Protein AF-0000000078161072 (afdb_homodimer)

Solvent-accessible surface area (backbone atoms only — not comparable to full-atom values): 7714 Å² total; per-residue (Å²): 128,80,82,70,68,75,64,47,26,46,60,68,12,46,57,45,26,27,50,43,49,42,48,62,17,63,28,38,30,29,64,51,58,69,64,24,59,27,48,41,22,32,36,40,31,53,18,43,29,50,32,31,52,52,80,44,78,36,55,74,52,30,75,50,50,76,40,78,37,63,52,64,46,56,60,102,128,82,83,72,65,77,64,47,26,48,60,69,13,47,56,45,27,26,50,44,48,43,50,62,16,64,27,38,31,29,63,50,57,69,64,25,59,28,47,43,22,31,36,39,30,54,19,44,27,49,33,30,53,50,81,44,78,36,56,76,53,30,75,50,50,77,41,78,36,63,51,63,46,56,61,102

Nearest PDB structures (foldseek):
  6s6q-assembly2_B  TM=9.231E-01  e=3.720E-04  Arabidopsis thaliana
  4z61-assembly2_B  TM=9.783E-01  e=2.167E-03  Daucus carota
  7brc-assembly1_A  TM=9.722E-01  e=2.447E-03  Arabidopsis thaliana
  3rgx-assembly1_A  TM=8.859E-01  e=1.599E-03  Arabidopsis thaliana
  4z61-assembly1_A  TM=9.596E-01  e=1.333E-03  Daucus carota

Foldseek 3Di:
DPCPVPPPPCVVVQLQDADDACAQVQDEEEDDLCNLNNQNYQEDHQDHYAYEEEDDPSVVNNVNHNYYHHYHYHYD/DPCPPPPPPCVVVQLQDADDACAQVQDEEEDDLCNLNNQNYQEDHQHHYAYEEEDDPSVVNNVNHNYYHHYHYHYD

Sequence (152 aa):
MQSQSGHPSIARGLSTLRYLYLSGNNLIGIISTSLGNLSELLILDLSRNSLTGSLPSGFESLAKLTRLDISSNYLIMQSQSGHPSIARGLSTLRYLYLSGNNLIGIISTSLGNLSELLILDLSRNSLTGSLPSGFESLAKLTRLDISSNYLI

Organism: Quercus suber (NCBI:txid58331)

Radius of gyration: 15.4 Å; Cα contacts (8 Å, |Δi|>4): 377; chains: 2; bounding box: 26×40×40 Å

pLDDT: mean 81.34, std 19.48, range [17.3, 97.44]

Structure (mmCIF, N/CA/C/O backbone):
data_AF-0000000078161072-model_v1
#
loop_
_entity.id
_entity.type
_entity.pdbx_description
1 polymer 'Lrr receptor-like serine/threonine-protein kinase'
#
loop_
_atom_site.group_PDB
_atom_site.id
_atom_site.type_symbol
_atom_site.label_atom_id
_atom_site.label_alt_id
_atom_site.label_comp_id
_atom_site.label_asym_id
_atom_site.label_entity_id
_atom_site.label_seq_id
_atom_site.pdbx_PDB_ins_code
_atom_site.Cartn_x
_atom_site.Cartn_y
_atom_site.Cartn_z
_atom_site.occupancy
_atom_site.B_iso_or_equiv
_atom_site.auth_seq_id
_atom_site.auth_comp_id
_atom_site.auth_asym_id
_atom_site.auth_atom_id
_atom_site.pdbx_PDB_model_num
ATOM 1 N N . MET A 1 1 ? -4.703 -19.219 20.359 1 17.62 1 MET A N 1
ATOM 2 C CA . MET A 1 1 ? -3.521 -18.75 19.641 1 17.62 1 MET A CA 1
ATOM 3 C C . MET A 1 1 ? -3.902 -18.141 18.297 1 17.62 1 MET A C 1
ATOM 5 O O . MET A 1 1 ? -4.402 -18.844 17.406 1 17.62 1 MET A O 1
ATOM 9 N N . GLN A 1 2 ? -4.551 -17.188 17.875 1 24.83 2 GLN A N 1
ATOM 10 C CA . GLN A 1 2 ? -5.262 -16.891 16.641 1 24.83 2 GLN A CA 1
ATOM 11 C C . GLN A 1 2 ? -4.301 -16.797 15.461 1 24.83 2 GLN A C 1
ATOM 13 O O . GLN A 1 2 ? -3.189 -16.281 15.594 1 24.83 2 GLN A O 1
ATOM 18 N N . SER A 1 3 ? -4.121 -17.828 14.555 1 27.67 3 SER A N 1
ATOM 19 C CA . SER A 1 3 ? -2.936 -18.328 13.867 1 27.67 3 SER A CA 1
ATOM 20 C C . SER A 1 3 ? -2.293 -17.234 13.016 1 27.67 3 SER A C 1
ATOM 22 O O . SER A 1 3 ? -2.875 -16.797 12.023 1 27.67 3 SER A O 1
ATOM 24 N N . GLN A 1 4 ? -1.801 -16.094 13.492 1 32.5 4 GLN A N 1
ATOM 25 C CA . GLN A 1 4 ? -0.694 -15.266 13.039 1 32.5 4 GLN A CA 1
ATOM 26 C C . GLN A 1 4 ? 0.348 -16.094 12.289 1 32.5 4 GLN A C 1
ATOM 28 O O . GLN A 1 4 ? 1.273 -16.625 12.898 1 32.5 4 GLN A O 1
ATOM 33 N N . SER A 1 5 ? 0.043 -17.109 11.578 1 35.16 5 SER A N 1
ATOM 34 C CA . SER A 1 5 ? 0.975 -18.078 10.984 1 35.16 5 SER A CA 1
ATOM 35 C C . SER A 1 5 ? 2.24 -17.375 10.492 1 35.16 5 SER A C 1
ATOM 37 O O . SER A 1 5 ? 2.178 -16.281 9.953 1 35.16 5 SER A O 1
ATOM 39 N N . GLY A 1 6 ? 3.268 -17.312 11.289 1 39.09 6 GLY A N 1
ATOM 40 C CA . GLY A 1 6 ? 4.574 -16.672 11.367 1 39.09 6 GLY A CA 1
ATOM 41 C C . GLY A 1 6 ? 5.141 -16.312 10.008 1 39.09 6 GLY A C 1
ATOM 42 O O . GLY A 1 6 ? 6.348 -16.109 9.867 1 39.09 6 GLY A O 1
ATOM 43 N N . HIS A 1 7 ? 4.637 -16.922 8.945 1 42.81 7 HIS A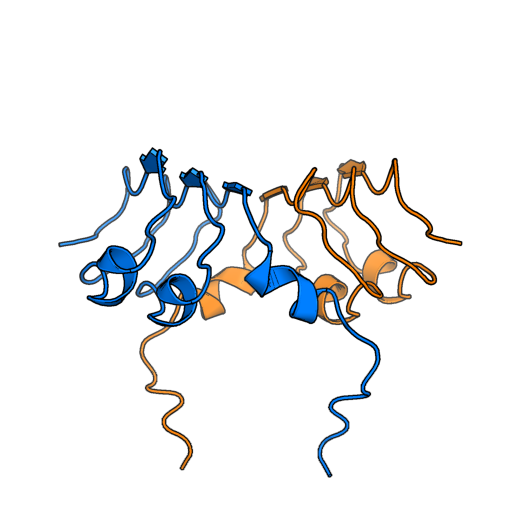 N 1
ATOM 44 C CA . HIS A 1 7 ? 5.438 -16.672 7.75 1 42.81 7 HIS A CA 1
ATOM 45 C C . HIS A 1 7 ? 5.562 -15.18 7.469 1 42.81 7 HIS A C 1
ATOM 47 O O . HIS A 1 7 ? 4.57 -14.445 7.523 1 42.81 7 HIS A O 1
ATOM 53 N N . PRO A 1 8 ? 6.684 -14.648 7.672 1 50.22 8 PRO A N 1
ATOM 54 C CA . PRO A 1 8 ? 7.051 -13.25 7.438 1 50.22 8 PRO A CA 1
ATOM 55 C C . PRO A 1 8 ? 6.266 -12.625 6.289 1 50.22 8 PRO A C 1
ATOM 57 O O . PRO A 1 8 ? 6.297 -13.133 5.164 1 50.22 8 PRO A O 1
ATOM 60 N N . SER A 1 9 ? 4.945 -12.57 6.453 1 53.72 9 SER A N 1
ATOM 61 C CA . SER A 1 9 ? 4.164 -11.867 5.445 1 53.72 9 SER A CA 1
ATOM 62 C C . SER A 1 9 ? 4.797 -10.523 5.102 1 53.72 9 SER A C 1
ATOM 64 O O . SER A 1 9 ? 5.719 -10.07 5.785 1 53.72 9 SER A O 1
ATOM 66 N N . ILE A 1 10 ? 4.516 -10.062 3.979 1 57.38 10 ILE A N 1
ATOM 67 C CA . ILE A 1 10 ? 4.977 -8.758 3.527 1 57.38 10 ILE A CA 1
ATOM 68 C C . ILE A 1 10 ? 5.027 -7.789 4.711 1 57.38 10 ILE A C 1
ATOM 70 O O . ILE A 1 10 ? 5.719 -6.77 4.656 1 57.38 10 ILE A O 1
ATOM 74 N N . ALA A 1 11 ? 4.637 -8.297 5.879 1 54.28 11 ALA A N 1
ATOM 75 C CA . ALA A 1 11 ? 4.531 -7.41 7.035 1 54.28 11 ALA A CA 1
ATOM 76 C C . ALA A 1 11 ? 5.887 -6.812 7.391 1 54.28 11 ALA A C 1
ATOM 78 O O . ALA A 1 11 ? 5.98 -5.629 7.727 1 54.28 11 ALA A O 1
ATOM 79 N N . ARG A 1 12 ? 6.859 -7.824 7.527 1 56.12 12 ARG A N 1
ATOM 80 C CA . ARG A 1 12 ? 8.133 -7.246 7.945 1 56.12 12 ARG A CA 1
ATOM 81 C C . ARG A 1 12 ? 8.555 -6.117 7.008 1 56.12 12 ARG A C 1
ATOM 83 O O . ARG A 1 12 ? 9.25 -5.191 7.422 1 56.12 12 ARG A O 1
ATOM 90 N N . GLY A 1 13 ? 7.824 -6.105 5.879 1 60.03 13 GLY A N 1
ATOM 91 C CA . GLY A 1 13 ? 8.297 -5.168 4.871 1 60.03 13 GLY A CA 1
ATOM 92 C C . GLY A 1 13 ? 7.758 -3.762 5.066 1 60.03 13 GLY A C 1
ATOM 93 O O . GLY A 1 13 ? 8.289 -2.805 4.5 1 60.03 13 GLY A O 1
ATOM 94 N N . LEU A 1 14 ? 6.93 -3.68 6.066 1 66.12 14 LEU A N 1
ATOM 95 C CA . LEU A 1 14 ? 6.355 -2.342 6.18 1 66.12 14 LEU A CA 1
ATOM 96 C C . LEU A 1 14 ? 7.355 -1.372 6.797 1 66.12 14 LEU A C 1
ATOM 98 O O . LEU A 1 14 ? 7.391 -0.194 6.434 1 66.12 14 LEU A O 1
ATOM 102 N 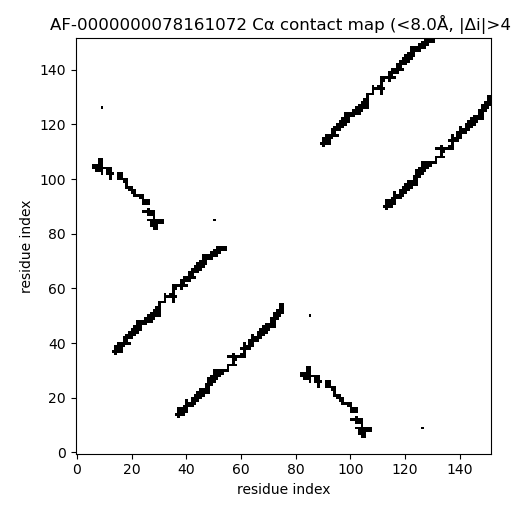N . SER A 1 15 ? 8.203 -1.954 7.621 1 73.44 15 SER A N 1
ATOM 103 C CA . SER A 1 15 ? 9.188 -1.077 8.258 1 73.44 15 SER A CA 1
ATOM 104 C C . SER A 1 15 ? 10.234 -0.61 7.254 1 73.44 15 SER A C 1
ATOM 106 O O . SER A 1 15 ? 10.961 0.356 7.508 1 73.44 15 SER A O 1
ATOM 108 N N . THR A 1 16 ? 10.211 -1.224 6.098 1 79.25 16 THR A N 1
ATOM 109 C CA . THR A 1 16 ? 11.227 -0.876 5.109 1 79.25 16 THR A CA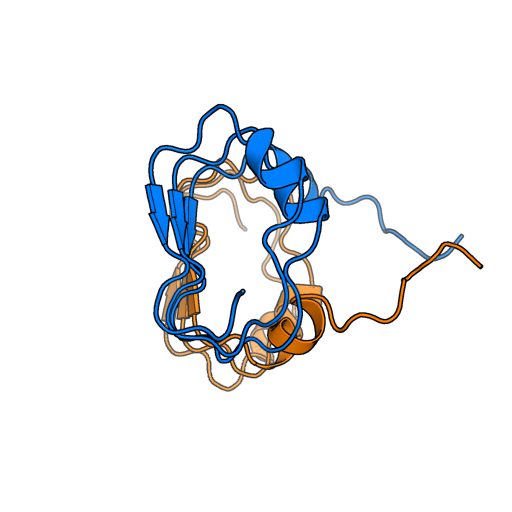 1
ATOM 110 C C . THR A 1 16 ? 10.602 -0.16 3.916 1 79.25 16 THR A C 1
ATOM 112 O O . THR A 1 16 ? 11.305 0.208 2.971 1 79.25 16 THR A O 1
ATOM 115 N N . LEU A 1 17 ? 9.391 0.169 4.086 1 88.94 17 LEU A N 1
ATOM 116 C CA . LEU A 1 17 ? 8.68 0.753 2.953 1 88.94 17 LEU A CA 1
ATOM 117 C C . LEU A 1 17 ? 9.211 2.146 2.637 1 88.94 17 LEU A C 1
ATOM 119 O O . LEU A 1 17 ? 9.289 3.002 3.52 1 88.94 17 LEU A O 1
ATOM 123 N N . ARG A 1 18 ? 9.609 2.352 1.389 1 94.06 18 ARG A N 1
ATOM 124 C CA . ARG A 1 18 ? 10.156 3.641 0.976 1 94.06 18 ARG A CA 1
ATOM 125 C C . ARG A 1 18 ? 9.141 4.434 0.165 1 94.06 18 ARG A C 1
ATOM 127 O O . ARG A 1 18 ? 9.086 5.66 0.254 1 94.06 18 ARG A O 1
ATOM 134 N N . TYR A 1 19 ? 8.383 3.645 -0.694 1 95.31 19 TYR A N 1
ATOM 135 C CA . TYR A 1 19 ? 7.414 4.281 -1.576 1 95.31 19 TYR A CA 1
ATOM 136 C C . TYR A 1 19 ? 6.02 3.707 -1.358 1 95.31 19 TYR A C 1
ATOM 138 O O . TYR A 1 19 ? 5.824 2.492 -1.434 1 95.31 19 TYR A O 1
ATOM 146 N N . LEU A 1 20 ? 5.059 4.621 -1.087 1 92.94 20 LEU A N 1
ATOM 147 C CA . LEU A 1 20 ? 3.666 4.211 -0.934 1 92.94 20 LEU A CA 1
ATOM 148 C C . LEU A 1 20 ? 2.734 5.156 -1.687 1 92.94 20 LEU A C 1
ATOM 150 O O . LEU A 1 20 ? 2.564 6.312 -1.293 1 92.94 20 LEU A O 1
ATOM 154 N N . TYR A 1 21 ? 2.238 4.633 -2.785 1 94.5 21 TYR A N 1
ATOM 155 C CA . TYR A 1 21 ? 1.312 5.383 -3.625 1 94.5 21 TYR A CA 1
ATOM 156 C C . TYR A 1 21 ? -0.105 4.836 -3.5 1 94.5 21 TYR A C 1
ATOM 158 O O . TYR A 1 21 ? -0.378 3.703 -3.9 1 94.5 21 TYR A O 1
ATOM 166 N N . LEU A 1 22 ? -1.016 5.695 -2.963 1 93.31 22 LEU A N 1
ATOM 167 C CA . LEU A 1 22 ? -2.395 5.258 -2.775 1 93.31 22 LEU A CA 1
ATOM 168 C C . LEU A 1 22 ? -3.369 6.27 -3.371 1 93.31 22 LEU A C 1
ATOM 170 O O . LEU A 1 22 ? -4.539 6.316 -2.977 1 93.31 22 LEU A O 1
ATOM 174 N N . SER A 1 23 ? -2.771 6.953 -4.324 1 94.5 23 SER A N 1
ATOM 175 C CA . SER A 1 23 ? -3.592 7.973 -4.969 1 94.5 23 SER A CA 1
ATOM 176 C C . SER A 1 23 ? -4.758 7.348 -5.727 1 94.5 23 SER A C 1
ATOM 178 O O . SER A 1 23 ? -4.594 6.332 -6.406 1 94.5 23 SER A O 1
ATOM 180 N N . GLY A 1 24 ? -5.938 8.031 -5.645 1 93.56 24 GLY A N 1
ATOM 181 C CA . GLY A 1 24 ? -7.078 7.617 -6.449 1 93.56 24 GLY A CA 1
ATOM 182 C C . GLY A 1 24 ? -7.598 6.238 -6.082 1 93.56 24 GLY A C 1
ATOM 183 O O . GLY A 1 24 ? -7.949 5.449 -6.957 1 93.56 24 GLY A O 1
ATOM 184 N N . ASN A 1 25 ? -7.707 5.914 -4.797 1 93 25 ASN A N 1
ATOM 185 C CA . ASN A 1 25 ? -8.109 4.578 -4.371 1 93 25 ASN A CA 1
ATOM 186 C C . ASN A 1 25 ? -9.422 4.613 -3.596 1 93 25 ASN A C 1
ATOM 188 O O . ASN A 1 25 ? -9.797 3.627 -2.955 1 93 25 ASN A O 1
ATOM 192 N N . ASN A 1 26 ? -10.023 5.734 -3.6 1 88 26 ASN A N 1
ATOM 193 C CA . ASN A 1 26 ? -11.336 5.898 -2.977 1 88 26 ASN A CA 1
ATOM 194 C C . ASN A 1 26 ? -11.297 5.555 -1.49 1 88 26 ASN A C 1
ATOM 196 O O . ASN A 1 26 ? -12.227 4.938 -0.965 1 88 26 ASN A O 1
ATOM 200 N N . LEU A 1 27 ? -10.203 5.871 -0.887 1 88.06 27 LEU A N 1
ATOM 201 C CA . LEU A 1 27 ? -10.062 5.613 0.542 1 88.06 27 LEU A CA 1
ATOM 202 C C . LEU A 1 27 ? -10.945 6.566 1.351 1 88.06 27 LEU A C 1
ATOM 204 O O . LEU A 1 27 ? -11.039 7.754 1.031 1 88.06 27 LEU A O 1
ATOM 208 N N . ILE A 1 28 ? -11.562 5.922 2.256 1 86.06 28 ILE A N 1
ATOM 209 C CA . ILE A 1 28 ? -12.43 6.703 3.129 1 86.06 28 ILE A CA 1
ATOM 210 C C . ILE A 1 28 ? -11.984 6.543 4.578 1 86.06 28 ILE A C 1
ATOM 212 O O . ILE A 1 28 ? -11.648 5.438 5.012 1 86.06 28 ILE A O 1
ATOM 216 N N . GLY A 1 29 ? -12.078 7.723 5.289 1 87.44 29 GLY A N 1
ATOM 217 C CA . GLY A 1 29 ? -11.789 7.652 6.711 1 87.44 29 GLY A CA 1
ATOM 218 C C . GLY A 1 29 ? -10.625 8.531 7.133 1 87.44 29 GLY A C 1
ATOM 219 O O . GLY A 1 29 ? -10.266 9.469 6.426 1 87.44 29 GLY A O 1
ATOM 220 N N . ILE A 1 30 ? -10.039 8.25 8.305 1 87.62 30 ILE A N 1
ATOM 221 C CA . ILE A 1 30 ? -8.953 9.047 8.859 1 87.62 30 ILE A CA 1
ATOM 222 C C . ILE A 1 30 ? -7.625 8.32 8.656 1 87.62 30 ILE A C 1
ATOM 224 O O . ILE A 1 30 ? -7.594 7.09 8.547 1 87.62 30 ILE A O 1
ATOM 228 N N . ILE A 1 31 ? -6.613 9.141 8.586 1 87.56 31 ILE A N 1
ATOM 229 C CA . ILE A 1 31 ? -5.289 8.555 8.445 1 87.56 31 ILE A CA 1
ATOM 230 C C . ILE A 1 31 ? -4.871 7.891 9.75 1 87.56 31 ILE A C 1
ATOM 232 O O . ILE A 1 31 ? -4.926 8.516 10.812 1 87.56 31 ILE A O 1
ATOM 236 N N . SER A 1 32 ? -4.375 6.691 9.555 1 81.75 32 SER A N 1
ATOM 237 C CA . SER A 1 32 ? -3.969 5.938 10.734 1 81.75 32 SER A CA 1
ATOM 238 C C . SER A 1 32 ? -2.641 6.445 11.281 1 81.75 32 SER A C 1
ATOM 240 O O . SER A 1 32 ? -1.722 6.75 10.523 1 81.75 32 SER A O 1
ATOM 242 N N . THR A 1 33 ? -2.576 6.375 12.602 1 82 33 THR A N 1
ATOM 243 C CA . THR A 1 33 ? -1.333 6.797 13.242 1 82 33 THR A CA 1
ATOM 244 C C . THR A 1 33 ? -0.211 5.805 12.945 1 82 33 THR A C 1
ATOM 246 O O . THR A 1 33 ? 0.969 6.152 13.016 1 82 33 THR A O 1
ATOM 249 N N . SER A 1 34 ? -0.637 4.566 12.57 1 80 34 SER A N 1
ATOM 250 C CA . SER A 1 34 ? 0.363 3.545 12.289 1 80 34 SER A CA 1
ATOM 251 C C . SER A 1 34 ? 1.175 3.898 11.047 1 80 34 SER A C 1
ATOM 253 O O . SER A 1 34 ? 2.27 3.369 10.836 1 80 34 SER A O 1
ATOM 255 N N . LEU A 1 35 ? 0.66 4.762 10.188 1 82.81 35 LEU A N 1
ATOM 256 C CA . LEU A 1 35 ? 1.434 5.203 9.031 1 82.81 35 LEU A CA 1
ATOM 257 C C . LEU A 1 35 ? 2.705 5.922 9.469 1 82.81 35 LEU A C 1
ATOM 259 O O . LEU A 1 35 ? 3.713 5.898 8.758 1 82.81 35 LEU A O 1
ATOM 263 N N . GLY A 1 36 ? 2.58 6.469 10.695 1 82.94 36 GLY A N 1
ATOM 264 C CA . GLY A 1 36 ? 3.732 7.152 11.266 1 82.94 36 GLY A CA 1
ATOM 265 C C . GLY A 1 36 ? 4.875 6.215 11.609 1 82.94 36 GLY A C 1
ATOM 266 O O . GLY A 1 36 ? 6 6.66 11.844 1 82.94 36 GLY A O 1
ATOM 267 N N . ASN A 1 37 ? 4.516 4.918 11.609 1 81.56 37 ASN A N 1
ATOM 268 C CA . ASN A 1 37 ? 5.539 3.934 11.953 1 81.56 37 ASN A CA 1
ATOM 269 C C . ASN A 1 37 ? 6.379 3.559 10.734 1 81.56 37 ASN A C 1
ATOM 271 O O . ASN A 1 37 ? 7.367 2.832 10.852 1 81.56 37 ASN A O 1
ATOM 275 N N . LEU A 1 38 ? 6.055 4.02 9.617 1 85.62 38 LEU A N 1
ATOM 276 C CA . LEU A 1 38 ? 6.797 3.715 8.406 1 85.62 38 LEU A CA 1
ATOM 277 C C . LEU A 1 38 ? 8.008 4.637 8.258 1 85.62 38 LEU A C 1
ATOM 279 O O . LEU A 1 38 ? 8.047 5.473 7.355 1 85.62 38 LEU A O 1
ATOM 283 N N . SER A 1 39 ? 9.031 4.316 9.031 1 86.75 39 SER A N 1
ATOM 284 C CA . SER 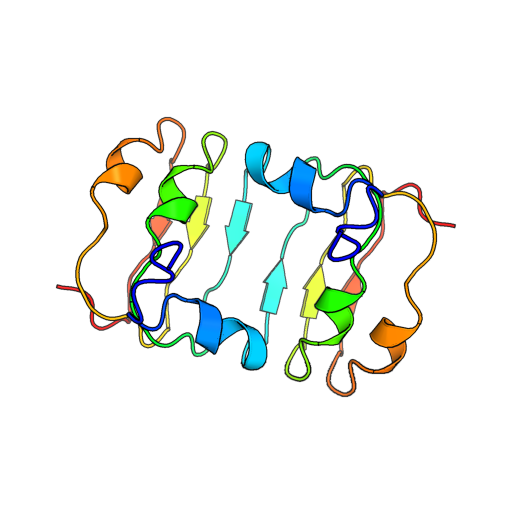A 1 39 ? 10.141 5.227 9.281 1 86.75 39 SER A CA 1
ATOM 285 C C . SER A 1 39 ? 11.031 5.367 8.047 1 86.75 39 SER A C 1
ATOM 287 O O . SER A 1 39 ? 11.828 6.305 7.953 1 86.75 39 SER A O 1
ATOM 289 N N . GLU A 1 40 ? 10.875 4.492 7.062 1 90.06 40 GLU A N 1
ATOM 290 C CA . GLU A 1 40 ? 11.758 4.527 5.898 1 90.06 40 GLU A CA 1
ATOM 291 C C . GLU A 1 40 ? 11.062 5.168 4.699 1 90.06 40 GLU A C 1
ATOM 293 O O . GLU A 1 40 ? 11.633 5.246 3.613 1 90.06 40 GLU A O 1
ATOM 298 N N . LEU A 1 41 ? 9.852 5.77 4.898 1 92.88 41 LEU A N 1
ATOM 299 C CA . LEU A 1 41 ? 9.078 6.316 3.789 1 92.88 41 LEU A CA 1
ATOM 300 C C . LEU A 1 41 ? 9.758 7.559 3.217 1 92.88 41 LEU A C 1
ATOM 302 O O . LEU A 1 41 ? 10.102 8.477 3.957 1 92.88 41 LEU A O 1
ATOM 306 N N . LEU A 1 42 ? 9.977 7.547 1.938 1 95.94 42 LEU A N 1
ATOM 307 C CA . LEU A 1 42 ? 10.492 8.703 1.211 1 95.94 42 LEU A CA 1
ATOM 308 C C . LEU A 1 42 ? 9.367 9.453 0.512 1 95.94 42 LEU A C 1
ATOM 310 O O . LEU A 1 42 ? 9.359 10.688 0.477 1 95.94 42 LEU A O 1
ATOM 314 N N . ILE A 1 43 ? 8.43 8.633 -0.018 1 96.75 43 ILE A N 1
ATOM 315 C CA . ILE A 1 43 ? 7.297 9.219 -0.726 1 96.75 43 ILE A CA 1
ATOM 316 C C . ILE A 1 43 ? 6 8.586 -0.228 1 96.75 43 ILE A C 1
ATOM 318 O O . ILE A 1 43 ? 5.895 7.363 -0.119 1 96.75 43 ILE A O 1
ATOM 322 N N . LEU A 1 44 ? 5.066 9.445 0.117 1 94.62 44 LEU A N 1
ATOM 323 C CA . LEU A 1 44 ? 3.715 9.031 0.49 1 94.62 44 LEU A CA 1
ATOM 324 C C . LEU A 1 44 ? 2.672 9.812 -0.302 1 94.62 44 LEU A C 1
ATOM 326 O O . LEU A 1 44 ? 2.594 11.039 -0.195 1 94.62 44 LEU A O 1
ATOM 330 N N . ASP A 1 45 ? 2.01 9.109 -1.146 1 96.5 45 ASP A N 1
ATOM 331 C CA . ASP A 1 45 ? 0.948 9.734 -1.931 1 96.5 45 ASP A CA 1
ATOM 332 C C . ASP A 1 45 ? -0.423 9.203 -1.521 1 96.5 45 ASP A C 1
ATOM 334 O O . ASP A 1 45 ? -0.78 8.07 -1.853 1 96.5 45 ASP A O 1
ATOM 338 N N . LEU A 1 46 ? -1.163 10.039 -0.781 1 93.94 46 LEU A N 1
ATOM 339 C CA . LEU A 1 46 ? -2.518 9.711 -0.349 1 93.94 46 LEU A CA 1
ATOM 340 C C . LEU A 1 46 ? -3.543 10.586 -1.061 1 93.94 46 LEU A C 1
ATOM 342 O O . LEU A 1 46 ? -4.684 10.711 -0.608 1 93.94 46 LEU A O 1
ATOM 346 N N . SER A 1 47 ? -3.135 11.102 -2.213 1 96.19 47 SER A N 1
ATOM 347 C CA . SER A 1 47 ? -3.977 12.102 -2.869 1 96.19 47 SER A CA 1
ATOM 348 C C . SER A 1 47 ? -5.172 11.445 -3.557 1 96.19 47 SER A C 1
ATOM 350 O O . SER A 1 47 ? -5.188 10.234 -3.762 1 96.19 47 SER A O 1
ATOM 352 N N . ARG A 1 48 ? -6.203 12.297 -3.889 1 96.38 48 ARG A N 1
ATOM 353 C CA . ARG A 1 48 ? -7.375 11.875 -4.648 1 96.38 48 ARG A CA 1
ATOM 354 C C . ARG A 1 48 ? -8.094 10.727 -3.947 1 96.38 48 ARG A C 1
ATOM 356 O O . ARG A 1 48 ? -8.305 9.664 -4.539 1 96.38 48 ARG A O 1
ATOM 363 N N . ASN A 1 49 ? -8.477 11.008 -2.729 1 94.12 49 ASN A N 1
ATOM 364 C CA . ASN A 1 49 ? -9.297 10.117 -1.912 1 94.12 49 ASN A CA 1
ATOM 365 C C . ASN A 1 49 ? -10.336 10.891 -1.111 1 94.12 49 ASN A C 1
ATOM 367 O O . ASN A 1 49 ? -10.648 12.039 -1.436 1 94.12 49 ASN A O 1
ATOM 371 N N . SER A 1 50 ? -11.008 10.156 -0.207 1 91.81 50 SER A N 1
ATOM 372 C CA . SER A 1 50 ? -12 10.789 0.662 1 91.81 50 SER A CA 1
ATOM 373 C C . SER A 1 50 ? -11.57 10.711 2.125 1 91.81 50 SER A C 1
ATOM 375 O O . SER A 1 50 ? -12.367 10.344 2.99 1 91.81 50 SER A O 1
ATOM 377 N N . LEU A 1 51 ? -10.289 11.055 2.283 1 90.62 51 LEU A N 1
ATOM 378 C CA . LEU A 1 51 ? -9.758 11.031 3.645 1 90.62 51 LEU A CA 1
ATOM 379 C C . LEU A 1 51 ? -10.234 12.25 4.43 1 90.62 51 LEU A C 1
ATOM 381 O O . LEU A 1 51 ? -10.383 13.336 3.867 1 90.62 51 LEU A O 1
ATOM 385 N N . THR A 1 52 ? -10.523 11.93 5.613 1 91.31 52 THR A N 1
ATOM 386 C CA . THR A 1 52 ? -11.031 12.977 6.492 1 91.31 52 THR A CA 1
ATOM 387 C C . THR A 1 52 ? -10.195 13.062 7.766 1 91.31 52 THR A C 1
ATOM 389 O O . THR A 1 52 ? -9.281 12.266 7.977 1 91.31 52 THR A O 1
ATOM 392 N N . GLY A 1 53 ? -10.469 14.188 8.594 1 91.06 53 GLY A N 1
ATOM 393 C CA . GLY A 1 53 ? -9.742 14.375 9.836 1 91.06 53 GLY A CA 1
ATOM 394 C C . GLY A 1 53 ? -8.445 15.148 9.656 1 91.06 53 GLY A C 1
ATOM 395 O O . GLY A 1 53 ? -8.281 15.883 8.68 1 91.06 53 GLY A O 1
ATOM 396 N N . SER A 1 54 ? -7.555 15.031 10.68 1 89.62 54 SER A N 1
ATOM 397 C CA . SER A 1 54 ? -6.273 15.727 10.656 1 89.62 54 SER A CA 1
ATOM 398 C C . SER A 1 54 ? -5.113 14.75 10.5 1 89.62 54 SER A C 1
ATOM 400 O O . SER A 1 54 ? -5.273 13.547 10.719 1 89.62 54 SER A O 1
ATOM 402 N N . LEU A 1 55 ? -4.047 15.344 10.031 1 87.5 55 LEU A N 1
ATOM 403 C CA . LEU A 1 55 ? -2.84 14.523 10.008 1 87.5 55 LEU A CA 1
ATOM 404 C C . LEU A 1 55 ? -2.434 14.102 11.414 1 87.5 55 LEU A C 1
ATOM 406 O O . LEU A 1 55 ? -2.406 14.93 12.328 1 87.5 55 LEU A O 1
ATOM 410 N N . PRO A 1 56 ? -2.219 12.891 11.516 1 83.81 56 PRO A N 1
ATOM 411 C CA . PRO A 1 56 ? -1.814 12.445 12.852 1 83.81 56 PRO A CA 1
ATOM 412 C C . PRO A 1 56 ? -0.452 13 13.266 1 83.81 56 PRO A C 1
ATOM 414 O O . PRO A 1 56 ? 0.378 13.312 12.414 1 83.81 56 PRO A O 1
ATOM 417 N N . SER A 1 57 ? -0.191 13.094 14.578 1 81.31 57 SER A N 1
ATOM 418 C CA . SER A 1 57 ? 1.061 13.625 15.109 1 81.31 57 SER A CA 1
ATOM 419 C C . SER A 1 57 ? 2.242 12.742 14.727 1 81.31 57 SER A C 1
ATOM 421 O O . SER A 1 57 ? 3.361 13.234 14.562 1 81.31 57 SER A O 1
ATOM 423 N N . GLY A 1 58 ? 2.094 11.539 14.461 1 78.12 58 GLY A N 1
ATOM 424 C CA . GLY A 1 58 ? 3.168 10.633 14.078 1 78.12 58 GLY A CA 1
ATOM 425 C C . GLY A 1 58 ? 3.721 10.922 12.688 1 78.12 58 GLY A C 1
ATOM 426 O O . GLY A 1 58 ? 4.836 10.508 12.367 1 78.12 58 GLY A O 1
ATOM 427 N N . PHE A 1 59 ? 3.086 11.672 11.891 1 81.56 59 PHE A N 1
ATOM 428 C CA . PHE A 1 59 ? 3.564 11.984 10.547 1 81.56 59 PHE A CA 1
ATOM 429 C C . PHE A 1 59 ? 4.844 12.812 10.602 1 81.56 59 PHE A C 1
ATOM 431 O O . PHE A 1 59 ? 5.664 12.766 9.688 1 81.56 59 PHE A O 1
ATOM 438 N N . GLU A 1 60 ? 4.812 13.492 11.797 1 80.75 60 GLU A N 1
ATOM 439 C CA . GLU A 1 60 ? 6.031 14.258 12.023 1 80.75 60 GLU A CA 1
ATOM 440 C C . GLU A 1 60 ? 7.234 13.344 12.219 1 80.75 60 GLU A C 1
ATOM 442 O O . GLU A 1 60 ? 8.383 13.773 12.062 1 80.75 60 GLU A O 1
ATOM 447 N N . SER A 1 61 ? 6.977 12.141 12.5 1 83.06 61 SER A N 1
ATOM 448 C CA . SER A 1 61 ? 8.039 11.18 12.789 1 83.06 61 SER A CA 1
ATOM 449 C C . SER A 1 61 ? 8.547 10.531 11.508 1 83.06 61 SER A C 1
ATOM 451 O O . SER A 1 61 ? 9.531 9.789 11.531 1 83.06 61 SER A O 1
ATOM 453 N N . LEU A 1 62 ? 7.918 10.836 10.477 1 88.31 62 LEU A N 1
ATOM 454 C CA . LEU A 1 62 ? 8.43 10.32 9.211 1 88.31 62 LEU A CA 1
ATOM 455 C C . LEU A 1 62 ? 9.648 11.117 8.75 1 88.31 62 LEU A C 1
ATOM 457 O O . LEU A 1 62 ? 9.555 11.922 7.82 1 88.31 62 LEU A O 1
ATOM 461 N N . ALA A 1 63 ? 10.789 10.727 9.312 1 87.94 63 ALA A N 1
ATOM 462 C CA . ALA A 1 63 ? 12.008 11.523 9.242 1 87.94 63 ALA A CA 1
ATOM 463 C C . ALA A 1 63 ? 12.586 11.523 7.832 1 87.94 63 ALA A C 1
ATOM 465 O O . ALA A 1 63 ? 13.281 12.461 7.438 1 87.94 63 ALA A O 1
ATOM 466 N N . LYS A 1 64 ? 12.305 10.586 7.055 1 94.06 64 LYS A N 1
ATOM 467 C CA . LYS A 1 64 ? 12.93 10.461 5.746 1 94.06 64 LYS A CA 1
ATOM 468 C C . LYS A 1 64 ? 11.992 10.93 4.637 1 94.06 64 LYS A C 1
ATOM 470 O O . LYS A 1 64 ? 12.367 10.945 3.463 1 94.06 64 LYS A O 1
ATOM 475 N N . LEU A 1 65 ? 10.82 11.305 4.953 1 94.31 65 LEU A N 1
ATOM 476 C CA . LEU A 1 65 ? 9.797 11.672 3.979 1 94.31 65 LEU A CA 1
ATOM 477 C C . LEU A 1 65 ? 10.227 12.906 3.188 1 94.31 65 LEU A C 1
ATOM 479 O O . LEU A 1 65 ? 10.516 13.953 3.771 1 94.31 65 LEU A O 1
ATOM 483 N N . THR A 1 66 ? 10.242 12.773 1.897 1 96 66 THR A N 1
ATOM 484 C CA . THR A 1 66 ? 10.633 13.875 1.021 1 96 66 THR A CA 1
ATOM 485 C C . THR A 1 66 ? 9.414 14.445 0.298 1 96 66 THR A C 1
ATOM 487 O O . THR A 1 66 ? 9.383 15.633 -0.039 1 96 66 THR A O 1
ATOM 490 N N . ARG A 1 67 ? 8.461 13.578 0.088 1 97.06 67 ARG A N 1
ATOM 491 C CA . ARG A 1 67 ? 7.266 14.016 -0.629 1 97.06 67 ARG A CA 1
ATOM 492 C C . ARG A 1 67 ? 6.004 13.445 0.004 1 97.06 67 ARG A C 1
ATOM 494 O O . ARG A 1 67 ? 5.895 12.227 0.196 1 97.06 67 ARG A O 1
ATOM 501 N N . LEU A 1 68 ? 5.168 14.289 0.402 1 94.94 68 LEU A N 1
ATOM 502 C CA . LEU A 1 68 ? 3.836 13.953 0.892 1 94.94 68 LEU A CA 1
ATOM 503 C C . LEU A 1 68 ? 2.762 14.648 0.059 1 94.94 68 LEU A C 1
ATOM 505 O O . LEU A 1 68 ? 2.809 15.859 -0.136 1 94.94 68 LEU A O 1
ATOM 509 N N . ASP A 1 69 ? 1.91 13.812 -0.501 1 96.88 69 ASP A N 1
ATOM 510 C CA . ASP A 1 69 ? 0.779 14.383 -1.227 1 96.88 69 ASP A CA 1
ATOM 511 C C . ASP A 1 69 ? -0.547 13.93 -0.617 1 96.88 69 ASP A C 1
ATOM 513 O O . ASP A 1 69 ? -0.893 12.75 -0.674 1 96.88 69 ASP A O 1
ATOM 517 N N . ILE A 1 70 ? -1.222 14.805 -0.043 1 95.12 70 ILE A N 1
ATOM 518 C CA . ILE A 1 70 ? -2.506 14.508 0.582 1 95.12 70 ILE A CA 1
ATOM 519 C C . ILE A 1 70 ? -3.613 15.305 -0.106 1 95.12 70 ILE A C 1
ATOM 521 O O . ILE A 1 70 ? -4.719 15.422 0.423 1 95.12 70 ILE A O 1
ATOM 525 N N . SER A 1 71 ? -3.268 15.867 -1.282 1 96.81 71 SER A N 1
ATOM 526 C CA . SER A 1 71 ? -4.195 16.766 -1.962 1 96.81 71 SER A CA 1
ATOM 527 C C . SER A 1 71 ? -5.445 16.016 -2.424 1 96.81 71 SER A C 1
ATOM 529 O O . SER A 1 71 ? -5.457 14.789 -2.484 1 96.81 71 SER A O 1
ATOM 531 N N . SER A 1 72 ? -6.555 16.781 -2.725 1 97.38 72 SER A N 1
ATOM 532 C CA . SER A 1 72 ? -7.82 16.234 -3.207 1 97.38 72 SER A CA 1
ATOM 533 C C . SER A 1 72 ? -8.406 15.242 -2.209 1 97.38 72 SER A C 1
ATOM 535 O O . SER A 1 72 ? -8.773 14.125 -2.578 1 97.38 72 SER A O 1
ATOM 537 N N . ASN A 1 73 ? -8.406 15.703 -1.014 1 96.25 73 ASN A N 1
ATOM 538 C CA . ASN A 1 73 ? -9.047 15.07 0.135 1 96.25 73 ASN A CA 1
ATOM 539 C C . ASN A 1 73 ? -9.875 16.078 0.935 1 96.25 73 ASN A C 1
ATOM 541 O O . ASN A 1 73 ? -10.188 17.156 0.445 1 96.25 73 ASN A O 1
ATOM 545 N N . TYR A 1 74 ? -10.375 15.516 2.113 1 95.38 74 TYR A N 1
ATOM 546 C CA . TYR A 1 74 ? -11.164 16.391 2.973 1 95.38 74 TYR A CA 1
ATOM 547 C C . TYR A 1 74 ? -10.508 16.547 4.34 1 95.38 74 TYR A C 1
ATOM 549 O O . TYR A 1 74 ? -11.188 16.578 5.363 1 95.38 74 TYR A O 1
ATOM 557 N N . LEU A 1 75 ? -9.188 16.578 4.289 1 91.31 75 LEU A N 1
ATOM 558 C CA . LEU A 1 75 ? -8.43 16.703 5.527 1 91.31 75 LEU A CA 1
ATOM 559 C C . LEU A 1 75 ? -8.492 18.141 6.051 1 91.31 75 LEU A C 1
ATOM 561 O O . LEU A 1 75 ? -8.719 19.078 5.281 1 91.31 75 LEU A O 1
ATOM 565 N N . ILE A 1 76 ? -8.383 18.297 7.383 1 85.12 76 ILE A N 1
ATOM 566 C CA . ILE A 1 76 ? -8.453 19.609 8.008 1 85.12 76 ILE A CA 1
ATOM 567 C C . ILE A 1 76 ? -7.043 20.094 8.336 1 85.12 76 ILE A C 1
ATOM 569 O O . ILE A 1 76 ? -6.133 19.281 8.547 1 85.12 76 ILE A O 1
ATOM 573 N N . MET B 1 1 ? -10.172 -4.797 25.734 1 17.3 1 MET B N 1
ATOM 574 C CA . MET B 1 1 ? -10.703 -4.207 24.516 1 17.3 1 MET B CA 1
ATOM 575 C C . MET B 1 1 ? -9.578 -3.635 23.656 1 17.3 1 MET B C 1
ATOM 577 O O . MET B 1 1 ? -8.914 -2.68 24.062 1 17.3 1 MET B O 1
ATOM 581 N N . GLN B 1 2 ? -8.609 -4.07 23.047 1 24.97 2 GLN B N 1
ATOM 582 C CA . GLN B 1 2 ? -7.387 -3.467 22.531 1 24.97 2 GLN B CA 1
ATOM 583 C C . GLN B 1 2 ? -7.695 -2.391 21.5 1 24.97 2 GLN B C 1
ATOM 585 O O . GLN B 1 2 ? -8.578 -2.566 20.656 1 24.97 2 GLN B O 1
ATOM 590 N N . SER B 1 3 ? -7.723 -1.056 21.797 1 27.97 3 SER B N 1
ATOM 591 C CA . SER B 1 3 ? -8.562 0.035 21.297 1 27.97 3 SER B CA 1
ATOM 592 C C . SER B 1 3 ? -8.469 0.172 19.781 1 27.97 3 SER B C 1
ATOM 594 O O . SER B 1 3 ? -7.426 0.548 19.25 1 27.97 3 SER B O 1
ATOM 596 N N . GLN B 1 4 ? -8.828 -0.778 18.922 1 32.97 4 GLN B N 1
ATOM 597 C CA . GLN B 1 4 ? -9.398 -0.672 17.578 1 32.97 4 GLN B CA 1
ATOM 598 C C . GLN B 1 4 ? -10.172 0.632 17.422 1 32.97 4 GLN B C 1
ATOM 600 O O . GLN B 1 4 ? -11.375 0.684 17.688 1 32.97 4 GLN B O 1
ATOM 605 N N . SER B 1 5 ? -9.836 1.728 18.031 1 35.41 5 SER B N 1
ATOM 606 C CA . SER B 1 5 ? -10.602 2.971 18.047 1 35.41 5 SER B CA 1
ATOM 607 C C . SER B 1 5 ? -11.266 3.232 16.703 1 35.41 5 SER B C 1
ATOM 609 O O . SER B 1 5 ? -10.695 2.92 15.656 1 35.41 5 SER B O 1
ATOM 611 N N . GLY B 1 6 ? -12.508 2.891 16.562 1 39 6 GLY B N 1
ATOM 612 C CA . GLY B 1 6 ? -13.492 2.838 15.484 1 39 6 GLY B CA 1
ATOM 613 C C . GLY B 1 6 ? -13.156 3.754 14.328 1 39 6 GLY B C 1
ATOM 614 O O . GLY B 1 6 ? -14.023 4.074 13.516 1 39 6 GLY B O 1
ATOM 615 N N . HIS B 1 7 ? -12.352 4.781 14.57 1 42.94 7 HIS B N 1
ATOM 616 C CA . HIS B 1 7 ? -12.328 5.723 13.453 1 42.94 7 HIS B CA 1
ATOM 617 C C . HIS B 1 7 ? -11.883 5.039 12.164 1 42.94 7 HIS B C 1
ATOM 619 O O . HIS B 1 7 ? -10.883 4.32 12.148 1 42.94 7 HIS B O 1
ATOM 625 N N . PRO B 1 8 ? -12.773 4.82 11.289 1 49.91 8 PRO B N 1
ATOM 626 C CA . PRO B 1 8 ? -12.578 4.223 9.969 1 49.91 8 PRO B CA 1
ATOM 627 C C . PRO B 1 8 ? -11.203 4.512 9.383 1 49.91 8 PRO B C 1
ATOM 629 O O . PRO B 1 8 ? -10.82 5.676 9.219 1 49.91 8 PRO B O 1
ATOM 632 N N . SER B 1 9 ? -10.164 4.039 10.094 1 53.41 9 SER B N 1
ATOM 633 C CA . SER B 1 9 ? -8.844 4.164 9.5 1 53.41 9 SER B CA 1
ATOM 634 C C . SER B 1 9 ? -8.867 3.785 8.016 1 53.41 9 SER B C 1
ATOM 636 O O . SER B 1 9 ? -9.859 3.246 7.527 1 53.41 9 SER B O 1
ATOM 638 N N . ILE B 1 10 ? -7.957 4.258 7.309 1 57.31 10 ILE B N 1
ATOM 639 C CA . ILE B 1 10 ? -7.793 3.93 5.895 1 57.31 10 ILE B CA 1
ATOM 640 C C . ILE B 1 10 ? -8.188 2.475 5.652 1 57.31 10 ILE B C 1
ATOM 642 O O . ILE B 1 10 ? -8.484 2.086 4.52 1 57.31 10 ILE B O 1
ATOM 646 N N . ALA B 1 11 ? -8.602 1.799 6.738 1 54.12 11 ALA B N 1
ATOM 647 C CA . ALA B 1 11 ? -8.859 0.366 6.625 1 54.12 11 ALA B CA 1
ATOM 648 C C . ALA B 1 11 ? -10 0.09 5.641 1 54.12 11 ALA B C 1
ATOM 650 O O . ALA B 1 11 ? -9.922 -0.849 4.848 1 54.12 11 ALA B O 1
ATOM 651 N N . ARG B 1 12 ? -11.133 0.838 5.988 1 56.19 12 ARG B N 1
ATOM 652 C CA . ARG B 1 12 ? -12.242 0.495 5.102 1 56.19 12 ARG B CA 1
ATOM 653 C C . ARG B 1 12 ? -11.828 0.642 3.639 1 56.19 12 ARG B C 1
ATOM 655 O O . ARG B 1 12 ? -12.359 -0.05 2.768 1 56.19 12 ARG B O 1
ATOM 662 N N . GLY B 1 13 ? -10.672 1.293 3.49 1 59.69 13 GLY B N 1
ATOM 663 C CA . GLY B 1 13 ? -10.32 1.619 2.117 1 59.69 13 GLY B CA 1
ATOM 664 C C . GLY B 1 13 ? -9.594 0.496 1.404 1 59.69 13 GLY B C 1
ATOM 665 O O . GLY B 1 13 ? -9.508 0.486 0.175 1 59.69 13 GLY B O 1
ATOM 666 N N . LEU B 1 14 ? -9.344 -0.521 2.199 1 65.81 14 LEU B N 1
ATOM 667 C CA . LEU B 1 14 ? -8.562 -1.546 1.515 1 65.81 14 LEU B CA 1
ATOM 668 C C . LEU B 1 14 ? -9.438 -2.352 0.561 1 65.81 14 LEU B C 1
ATOM 670 O O . LEU B 1 14 ? -8.977 -2.77 -0.505 1 65.81 14 LEU B O 1
ATOM 674 N N . SER B 1 15 ? -10.703 -2.428 0.944 1 73.31 15 SER B N 1
ATOM 675 C CA . SER B 1 15 ? -11.594 -3.191 0.076 1 73.31 15 SER B CA 1
ATOM 676 C C . SER B 1 15 ? -11.867 -2.449 -1.228 1 73.31 15 SER B C 1
ATOM 678 O O . SER B 1 15 ? -12.336 -3.043 -2.199 1 73.31 15 SER B O 1
ATOM 680 N N . THR B 1 16 ? -11.453 -1.207 -1.25 1 78.88 16 THR B N 1
ATOM 681 C CA . THR B 1 16 ? -11.742 -0.415 -2.441 1 78.88 16 THR B CA 1
ATOM 682 C C . THR B 1 16 ? -10.461 -0.087 -3.195 1 78.88 16 THR B C 1
ATOM 684 O O . THR B 1 16 ? -10.492 0.596 -4.223 1 78.88 16 THR B O 1
ATOM 687 N N . LEU B 1 17 ? -9.43 -0.714 -2.785 1 88.81 17 LEU B N 1
ATOM 688 C CA . LEU B 1 17 ? -8.141 -0.375 -3.371 1 88.81 17 LEU B CA 1
ATOM 689 C C . LEU B 1 17 ? -8.07 -0.821 -4.828 1 88.81 17 LEU B C 1
ATOM 691 O O . LEU B 1 17 ? -8.336 -1.983 -5.141 1 88.81 17 LEU B O 1
ATOM 695 N N . ARG B 1 18 ? -7.738 0.104 -5.719 1 94.06 18 ARG B N 1
ATOM 696 C CA . ARG B 1 18 ? -7.66 -0.205 -7.141 1 94.06 18 ARG B CA 1
ATOM 697 C C . ARG B 1 18 ? -6.207 -0.32 -7.594 1 94.06 18 ARG B C 1
ATOM 699 O O . ARG B 1 18 ? -5.883 -1.137 -8.461 1 94.06 18 ARG B O 1
ATOM 706 N N . TYR B 1 19 ? -5.371 0.607 -6.992 1 95.25 19 TYR B N 1
ATOM 707 C CA . TYR B 1 19 ? -3.965 0.647 -7.383 1 95.25 19 TYR B CA 1
ATOM 708 C C . TYR B 1 19 ? -3.059 0.465 -6.172 1 95.25 19 TYR B C 1
ATOM 710 O O . TYR B 1 19 ? -3.174 1.197 -5.184 1 95.25 19 TYR B O 1
ATOM 718 N N . LEU B 1 20 ? -2.143 -0.529 -6.277 1 92.94 20 LEU B N 1
ATOM 719 C CA . LEU B 1 20 ? -1.163 -0.758 -5.219 1 92.94 20 LEU B CA 1
ATOM 720 C C . LEU B 1 20 ? 0.225 -0.993 -5.809 1 92.94 20 LEU B C 1
ATOM 722 O O . LEU B 1 20 ? 0.472 -2.027 -6.434 1 92.94 20 LEU B O 1
ATOM 726 N N . TYR B 1 21 ? 1.043 0.029 -5.648 1 94.56 21 TYR B N 1
ATOM 727 C CA . TYR B 1 21 ? 2.42 -0.023 -6.129 1 94.56 21 TYR B CA 1
ATOM 728 C C . TYR B 1 21 ? 3.396 -0.162 -4.969 1 94.56 21 TYR B C 1
ATOM 730 O O . TYR B 1 21 ? 3.52 0.744 -4.141 1 94.56 21 TYR B O 1
ATOM 738 N N . LEU B 1 22 ? 4.121 -1.328 -4.938 1 93.31 22 LEU B N 1
ATOM 739 C CA . LEU B 1 22 ? 5.066 -1.568 -3.854 1 93.31 22 LEU B CA 1
ATOM 740 C C . LEU B 1 22 ? 6.43 -1.973 -4.402 1 93.31 22 LEU B C 1
ATOM 742 O O . LEU B 1 22 ? 7.219 -2.611 -3.705 1 93.31 22 LEU B O 1
ATOM 746 N N . SER B 1 23 ? 6.582 -1.481 -5.633 1 94.62 23 SER B N 1
ATOM 747 C CA . SER B 1 23 ? 7.844 -1.81 -6.285 1 94.62 23 SER B CA 1
ATOM 748 C C . SER B 1 23 ? 9.023 -1.166 -5.562 1 94.62 23 SER B C 1
ATOM 750 O O . SER B 1 23 ? 8.953 -0.003 -5.16 1 94.62 23 SER B O 1
ATOM 752 N N . GLY B 1 24 ? 10.156 -1.936 -5.469 1 93.62 24 GLY B N 1
ATOM 753 C CA . GLY B 1 24 ? 11.391 -1.374 -4.938 1 93.62 24 GLY B CA 1
ATOM 754 C C . GLY B 1 24 ? 11.281 -0.971 -3.479 1 93.62 24 GLY B C 1
ATOM 755 O O . GLY B 1 24 ? 11.773 0.086 -3.084 1 93.62 24 GLY B O 1
ATOM 756 N N . ASN B 1 25 ? 10.648 -1.783 -2.633 1 93.06 25 ASN B N 1
ATOM 757 C CA . ASN B 1 25 ? 10.43 -1.416 -1.237 1 93.06 25 ASN B CA 1
ATOM 758 C C . ASN B 1 25 ? 11.148 -2.367 -0.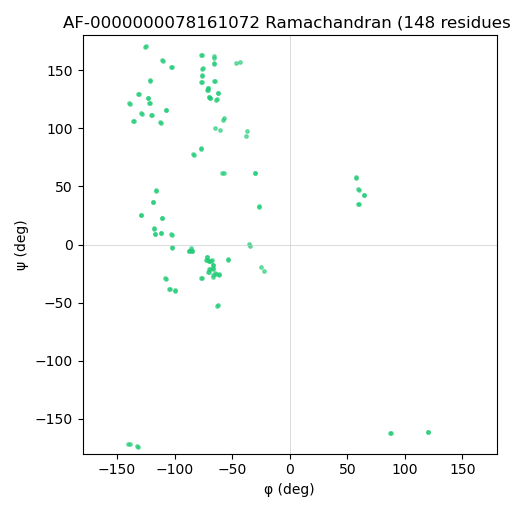287 1 93.06 25 ASN B C 1
ATOM 760 O O . ASN B 1 25 ? 10.883 -2.365 0.917 1 93.06 25 ASN B O 1
ATOM 764 N N . ASN B 1 26 ? 11.945 -3.193 -0.832 1 88.06 26 ASN B N 1
ATOM 765 C CA . ASN B 1 26 ? 12.781 -4.102 -0.046 1 88.06 26 ASN B CA 1
ATOM 766 C C . ASN B 1 26 ? 11.93 -5.02 0.829 1 88.06 26 ASN B C 1
ATOM 768 O O . ASN B 1 26 ? 12.289 -5.293 1.976 1 88.06 26 ASN B O 1
ATOM 772 N N . LEU B 1 27 ? 10.805 -5.383 0.302 1 88.06 27 LEU B N 1
ATOM 773 C CA . LEU B 1 27 ? 9.922 -6.281 1.04 1 88.06 27 LEU B CA 1
ATOM 774 C C . LEU B 1 27 ? 10.516 -7.688 1.098 1 88.06 27 LEU B C 1
ATOM 776 O O . LEU B 1 27 ? 11.055 -8.18 0.106 1 88.06 27 LEU B O 1
ATOM 780 N N . ILE B 1 28 ? 10.422 -8.141 2.283 1 86.12 28 ILE B N 1
ATOM 781 C CA . ILE B 1 28 ? 10.922 -9.492 2.496 1 86.12 28 ILE B CA 1
ATOM 782 C C . ILE B 1 28 ? 9.805 -10.383 3.025 1 86.12 28 ILE B C 1
ATOM 784 O O . ILE B 1 28 ? 9.023 -9.969 3.885 1 86.12 28 ILE B O 1
ATOM 788 N N . GLY B 1 29 ? 9.844 -11.656 2.477 1 87.44 29 GLY B N 1
ATOM 789 C CA . GLY B 1 29 ? 8.898 -12.625 3.006 1 87.44 29 GLY B CA 1
ATOM 790 C C . GLY B 1 29 ? 7.949 -13.164 1.954 1 87.44 29 GLY B C 1
ATOM 791 O O . GLY B 1 29 ? 8.234 -13.102 0.757 1 87.44 29 GLY B O 1
ATOM 792 N N . ILE B 1 30 ? 6.812 -13.75 2.381 1 87.56 30 ILE B N 1
ATOM 793 C CA . ILE B 1 30 ? 5.84 -14.367 1.481 1 87.56 30 ILE B CA 1
ATOM 794 C C . ILE B 1 30 ? 4.645 -13.43 1.304 1 87.56 30 ILE B C 1
ATOM 796 O O . ILE B 1 30 ? 4.352 -12.609 2.178 1 87.56 30 ILE B O 1
ATOM 800 N N . ILE B 1 31 ? 4.051 -13.602 0.144 1 87.5 31 ILE B N 1
ATOM 801 C CA . ILE B 1 31 ? 2.863 -12.797 -0.115 1 87.5 31 ILE B CA 1
ATOM 802 C C . ILE B 1 31 ? 1.706 -13.289 0.751 1 87.5 31 ILE B C 1
ATOM 804 O O . ILE B 1 31 ? 1.393 -14.477 0.761 1 87.5 31 ILE B O 1
ATOM 808 N N . SER B 1 32 ? 1.081 -12.289 1.344 1 81.81 32 SER B N 1
ATOM 809 C CA . SER B 1 32 ? -0.028 -12.625 2.232 1 81.81 32 SER B CA 1
ATOM 810 C C . SER B 1 32 ? -1.273 -13.008 1.439 1 81.81 32 SER B C 1
ATOM 812 O O . SER B 1 32 ? -1.591 -12.383 0.429 1 81.81 32 SER B O 1
ATOM 814 N N . THR B 1 33 ? -1.991 -13.953 2.018 1 81.94 33 THR B N 1
ATOM 815 C CA . THR B 1 33 ? -3.229 -14.367 1.366 1 81.94 33 THR B CA 1
ATOM 816 C C . THR B 1 33 ? -4.277 -13.266 1.442 1 81.94 33 THR B C 1
ATOM 818 O O . THR B 1 33 ? -5.207 -13.227 0.635 1 81.94 33 THR B O 1
ATOM 821 N N . SER B 1 34 ? -4.055 -12.359 2.43 1 79.88 34 SER B N 1
ATOM 822 C CA . SER B 1 34 ? -5.016 -11.273 2.592 1 79.88 34 SER B CA 1
ATOM 823 C C . SER B 1 34 ? -4.992 -10.336 1.394 1 79.88 34 SER B C 1
ATOM 825 O O . SER B 1 34 ? -5.945 -9.578 1.171 1 79.88 34 SER B O 1
ATOM 827 N N .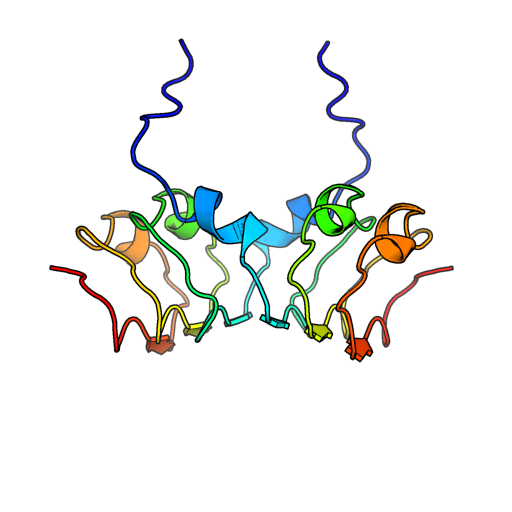 LEU B 1 35 ? -3.928 -10.32 0.616 1 82.75 35 LEU B N 1
ATOM 828 C CA . LEU B 1 35 ? -3.891 -9.508 -0.595 1 82.75 35 LEU B CA 1
ATOM 829 C C . LEU B 1 35 ? -4.977 -9.945 -1.575 1 82.75 35 LEU B C 1
ATOM 831 O O . LEU B 1 35 ? -5.473 -9.133 -2.357 1 82.75 35 LEU B O 1
ATOM 835 N N . GLY B 1 36 ? -5.32 -11.242 -1.403 1 82.62 36 GLY B N 1
ATOM 836 C CA . GLY B 1 36 ? -6.379 -11.789 -2.242 1 82.62 36 GLY B CA 1
ATOM 837 C C . GLY B 1 36 ? -7.742 -11.195 -1.942 1 82.62 36 GLY B C 1
ATOM 838 O O . GLY B 1 36 ? -8.68 -11.352 -2.729 1 82.62 36 GLY B O 1
ATOM 839 N N . ASN B 1 37 ? -7.781 -10.5 -0.794 1 81.44 37 ASN B N 1
ATOM 840 C CA . ASN B 1 37 ? -9.055 -9.906 -0.401 1 81.44 37 ASN B CA 1
ATOM 841 C C . ASN B 1 37 ? -9.266 -8.547 -1.05 1 81.44 37 ASN B C 1
ATOM 843 O O . ASN B 1 37 ? -10.344 -7.957 -0.941 1 81.44 37 ASN B O 1
ATOM 847 N N . LEU B 1 38 ? -8.352 -8.07 -1.716 1 85.62 38 LEU B N 1
ATOM 848 C CA . LEU B 1 38 ? -8.461 -6.77 -2.371 1 85.62 38 LEU B CA 1
ATOM 849 C C . LEU B 1 38 ? -9.156 -6.898 -3.721 1 85.62 38 LEU B C 1
ATOM 851 O O . LEU B 1 38 ? -8.531 -6.699 -4.766 1 85.62 38 LEU B O 1
ATOM 855 N N . SER B 1 39 ? -10.477 -7.027 -3.639 1 86.69 39 SER B N 1
ATOM 856 C CA . SER B 1 39 ? -11.281 -7.473 -4.766 1 86.69 39 SER B CA 1
ATOM 857 C C . SER B 1 39 ? -11.383 -6.391 -5.836 1 86.69 39 SER B C 1
ATOM 859 O O . SER B 1 39 ? -11.758 -6.668 -6.977 1 86.69 39 SER B O 1
ATOM 861 N N . GLU B 1 40 ? -11.008 -5.156 -5.52 1 90.06 40 GLU B N 1
ATOM 862 C CA . GLU B 1 40 ? -11.164 -4.062 -6.473 1 90.06 40 GLU B CA 1
ATOM 863 C C . GLU B 1 40 ? -9.836 -3.713 -7.141 1 90.06 40 GLU B C 1
ATOM 865 O O . GLU B 1 40 ? -9.766 -2.787 -7.953 1 90.06 40 GLU B O 1
ATOM 870 N N . LEU B 1 41 ? -8.766 -4.535 -6.922 1 92.88 41 LEU B N 1
ATOM 871 C CA . LEU B 1 41 ? -7.441 -4.215 -7.441 1 92.88 41 LEU B CA 1
ATOM 872 C C . LEU B 1 41 ? -7.402 -4.348 -8.961 1 92.88 41 LEU B C 1
ATOM 874 O O . LEU B 1 41 ? -7.824 -5.371 -9.508 1 92.88 41 LEU B O 1
ATOM 878 N N . LEU B 1 42 ? -6.965 -3.32 -9.609 1 95.88 42 LEU B N 1
ATOM 879 C CA . LEU B 1 42 ? -6.742 -3.324 -11.047 1 95.88 42 LEU B CA 1
ATOM 880 C C . LEU B 1 42 ? -5.266 -3.535 -11.367 1 95.88 42 LEU B C 1
ATOM 882 O O . LEU B 1 42 ? -4.93 -4.246 -12.32 1 95.88 42 LEU B O 1
ATOM 886 N N . ILE B 1 43 ? -4.438 -2.865 -10.516 1 96.75 43 ILE B N 1
ATOM 887 C CA . ILE B 1 43 ? -2.996 -2.971 -10.711 1 96.75 43 ILE B CA 1
ATOM 888 C C . ILE B 1 43 ? -2.318 -3.305 -9.391 1 96.75 43 ILE B C 1
ATOM 890 O O . ILE B 1 43 ? -2.605 -2.682 -8.359 1 96.75 43 ILE B O 1
ATOM 894 N N . LEU B 1 44 ? -1.48 -4.316 -9.438 1 94.56 44 LEU B N 1
ATOM 895 C CA . LEU B 1 44 ? -0.645 -4.699 -8.305 1 94.56 44 LEU B CA 1
ATOM 896 C C . LEU B 1 44 ? 0.814 -4.832 -8.727 1 94.56 44 LEU B C 1
ATOM 898 O O . LEU B 1 44 ? 1.147 -5.668 -9.57 1 94.56 44 LEU B O 1
ATOM 902 N N . ASP B 1 45 ? 1.602 -3.961 -8.219 1 96.44 45 ASP B N 1
ATOM 903 C CA . ASP B 1 45 ? 3.031 -4.012 -8.516 1 96.44 45 ASP B CA 1
ATOM 904 C C . ASP B 1 45 ? 3.836 -4.359 -7.262 1 96.44 45 ASP B C 1
ATOM 906 O O . ASP B 1 45 ? 3.996 -3.525 -6.367 1 96.44 45 ASP B O 1
ATOM 910 N N . LEU B 1 46 ? 4.309 -5.613 -7.223 1 93.94 46 LEU B N 1
ATOM 911 C CA . LEU B 1 46 ? 5.141 -6.094 -6.125 1 93.94 46 LEU B CA 1
ATOM 912 C C . LEU B 1 46 ? 6.57 -6.336 -6.594 1 93.94 46 LEU B C 1
ATOM 914 O O . LEU B 1 46 ? 7.336 -7.039 -5.926 1 9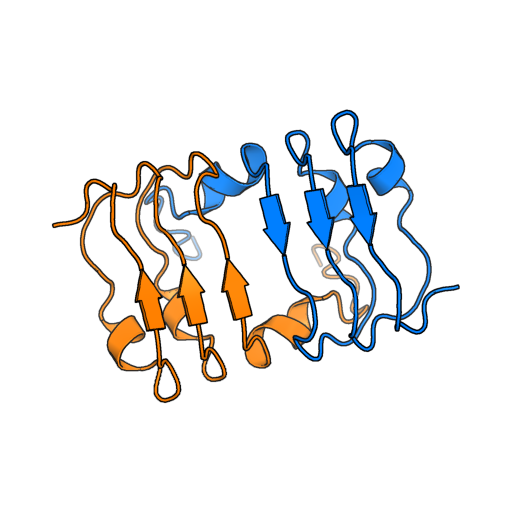3.94 46 LEU B O 1
ATOM 918 N N . SER B 1 47 ? 6.93 -5.664 -7.684 1 96.12 47 SER B N 1
ATOM 919 C CA . SER B 1 47 ? 8.211 -5.973 -8.312 1 96.12 47 SER B CA 1
ATOM 920 C C . SER B 1 47 ? 9.367 -5.375 -7.527 1 96.12 47 SER B C 1
ATOM 922 O O . SER B 1 47 ? 9.172 -4.5 -6.684 1 96.12 47 SER B O 1
ATOM 924 N N . ARG B 1 48 ? 10.609 -5.895 -7.809 1 96.38 48 ARG B N 1
ATOM 925 C CA . ARG B 1 48 ? 11.852 -5.371 -7.242 1 96.38 48 ARG B CA 1
ATOM 926 C C . ARG B 1 48 ? 11.812 -5.406 -5.719 1 96.38 48 ARG B C 1
ATOM 928 O O . ARG B 1 48 ? 12.016 -4.383 -5.062 1 96.38 48 ARG B O 1
ATOM 935 N N . ASN B 1 49 ? 11.594 -6.602 -5.227 1 94.19 49 ASN B N 1
ATOM 936 C CA . ASN B 1 49 ? 11.648 -6.902 -3.803 1 94.19 49 ASN B CA 1
ATOM 937 C C . ASN B 1 49 ? 12.336 -8.242 -3.537 1 94.19 49 ASN B C 1
ATOM 939 O O . ASN B 1 49 ? 13.055 -8.75 -4.395 1 94.19 49 ASN B O 1
ATOM 943 N N . SER B 1 50 ? 12.258 -8.664 -2.26 1 91.81 50 SER B N 1
ATOM 944 C CA . SER B 1 50 ? 12.82 -9.953 -1.888 1 91.81 50 SER B CA 1
ATOM 945 C C . SER B 1 50 ? 11.734 -10.914 -1.406 1 91.81 50 SER B C 1
ATOM 947 O O . SER B 1 50 ? 11.891 -11.562 -0.368 1 91.81 50 SER B O 1
ATOM 949 N N . LEU B 1 51 ? 10.68 -10.914 -2.223 1 90.69 51 LEU B N 1
ATOM 950 C CA . LEU B 1 51 ? 9.57 -11.797 -1.877 1 90.69 51 LEU B CA 1
ATOM 951 C C . LEU B 1 51 ? 9.891 -13.242 -2.238 1 90.69 51 LEU B C 1
ATOM 953 O O . LEU B 1 51 ? 10.578 -13.5 -3.232 1 90.69 51 LEU B O 1
ATOM 957 N N . THR B 1 52 ? 9.477 -14.031 -1.344 1 91.31 52 THR B N 1
ATOM 958 C CA . THR B 1 52 ? 9.742 -15.453 -1.52 1 91.31 52 THR B CA 1
ATOM 959 C C . THR B 1 52 ? 8.445 -16.25 -1.445 1 91.31 52 THR B C 1
ATOM 961 O O . THR B 1 52 ? 7.379 -15.703 -1.182 1 91.31 52 THR B O 1
ATOM 964 N N . GLY B 1 53 ? 8.57 -17.625 -1.81 1 91.12 53 GLY B N 1
ATOM 965 C CA . GLY B 1 53 ? 7.41 -18.5 -1.771 1 91.12 53 GLY B CA 1
ATOM 966 C C . GLY B 1 53 ? 6.613 -18.484 -3.061 1 91.12 53 GLY B C 1
ATOM 967 O O . GLY B 1 53 ? 7.137 -18.125 -4.117 1 91.12 53 GLY B O 1
ATOM 968 N N . SER B 1 54 ? 5.34 -18.969 -2.979 1 89.62 54 SER B N 1
ATOM 969 C CA . SER B 1 54 ? 4.457 -19.047 -4.141 1 89.62 54 SER B CA 1
ATOM 970 C C . SER B 1 54 ? 3.318 -18.031 -4.027 1 89.62 54 SER B C 1
ATOM 972 O O . SER B 1 54 ? 3.035 -17.531 -2.938 1 89.62 54 SER B O 1
ATOM 974 N N . LEU B 1 55 ? 2.801 -17.75 -5.184 1 87.31 55 LEU B N 1
ATOM 975 C CA . LEU B 1 55 ? 1.602 -16.922 -5.156 1 87.31 55 LEU B CA 1
ATOM 976 C C . LEU B 1 55 ? 0.466 -17.625 -4.43 1 87.31 55 LEU B C 1
ATOM 978 O O . LEU B 1 55 ? 0.204 -18.812 -4.68 1 87.31 55 LEU B O 1
ATOM 982 N N . PRO B 1 56 ? -0.079 -16.953 -3.576 1 83.69 56 PRO B N 1
ATOM 983 C CA . PRO B 1 56 ? -1.185 -17.594 -2.861 1 83.69 56 PRO B CA 1
ATOM 984 C C . PRO B 1 56 ? -2.379 -17.891 -3.766 1 83.69 56 PRO B C 1
ATOM 986 O O . PRO B 1 56 ? -2.568 -17.219 -4.785 1 83.69 56 PRO B O 1
ATOM 989 N N . SER B 1 57 ? -3.201 -18.875 -3.402 1 81.06 57 SER B N 1
ATOM 990 C CA . SER B 1 57 ? -4.359 -19.266 -4.191 1 81.06 57 SER B CA 1
ATOM 991 C C . SER B 1 57 ? -5.387 -18.141 -4.273 1 81.06 57 SER B C 1
ATOM 993 O O . SER B 1 57 ? -6.105 -18.016 -5.266 1 81.06 57 SER B O 1
ATOM 995 N N . GLY B 1 58 ? -5.449 -17.266 -3.396 1 77.75 58 GLY B N 1
ATOM 996 C CA . GLY B 1 58 ? -6.395 -16.156 -3.406 1 77.75 58 GLY B CA 1
ATOM 997 C C . GLY B 1 58 ? -6.102 -15.133 -4.484 1 77.75 58 GLY B C 1
ATOM 998 O O . GLY B 1 58 ? -6.977 -14.344 -4.859 1 77.75 58 GLY B O 1
ATOM 999 N N . PHE B 1 59 ? -4.984 -15.117 -5.102 1 81.38 59 PHE B N 1
ATOM 1000 C CA . PHE B 1 59 ? -4.637 -14.156 -6.145 1 81.38 59 PHE B CA 1
ATOM 1001 C C . PHE B 1 59 ? -5.512 -14.367 -7.375 1 81.38 59 PHE B C 1
ATOM 1003 O O . PHE B 1 59 ? -5.75 -13.422 -8.141 1 81.38 59 PHE B O 1
ATOM 1010 N N . GLU B 1 60 ? -5.871 -15.695 -7.371 1 80.5 60 GLU B N 1
ATOM 1011 C CA . GLU B 1 60 ? -6.793 -16 -8.461 1 80.5 60 GLU B CA 1
ATOM 1012 C C . GLU B 1 60 ? -8.133 -15.297 -8.266 1 80.5 60 GLU B C 1
ATOM 1014 O O . GLU B 1 60 ? -8.898 -15.133 -9.219 1 80.5 60 GLU B O 1
ATOM 1019 N N . SER B 1 61 ? -8.375 -14.867 -7.094 1 82.94 61 SER B N 1
ATOM 1020 C CA . SER B 1 61 ? -9.656 -14.25 -6.754 1 82.94 61 SER B CA 1
ATOM 1021 C C . SER B 1 61 ? -9.633 -12.75 -7.051 1 82.94 61 SER B C 1
ATOM 1023 O O . SER B 1 61 ? -10.664 -12.078 -6.945 1 82.94 61 SER B O 1
ATOM 1025 N N . LEU B 1 62 ? -8.539 -12.297 -7.418 1 88.25 62 LEU B N 1
ATOM 1026 C CA . LEU B 1 62 ? -8.492 -10.898 -7.812 1 88.25 62 LEU B CA 1
ATOM 1027 C C . LEU B 1 62 ? -9.078 -10.703 -9.203 1 88.25 62 LEU B C 1
ATOM 1029 O O . LEU B 1 62 ? -8.336 -10.5 -10.172 1 88.25 62 LEU B O 1
ATOM 1033 N N . ALA B 1 63 ? -10.406 -10.617 -9.219 1 87.69 63 ALA B N 1
ATOM 1034 C CA . ALA B 1 63 ? -11.188 -10.727 -10.453 1 87.69 63 ALA B CA 1
ATOM 1035 C C . ALA B 1 63 ? -10.977 -9.508 -11.344 1 87.69 63 ALA B C 1
ATOM 1037 O O . ALA B 1 63 ? -11.133 -9.586 -12.562 1 87.69 63 ALA B O 1
ATOM 1038 N N . LYS B 1 64 ? -10.609 -8.43 -10.836 1 94 64 LYS B N 1
ATOM 1039 C CA . LYS B 1 64 ? -10.531 -7.195 -11.609 1 94 64 LYS B CA 1
ATOM 1040 C C . LYS B 1 64 ? -9.086 -6.871 -11.984 1 94 64 LYS B C 1
ATOM 1042 O O . LYS B 1 64 ? -8.828 -5.891 -12.688 1 94 64 LYS B O 1
ATOM 1047 N N . LEU B 1 65 ? -8.156 -7.641 -11.562 1 94.25 65 LEU B N 1
ATOM 1048 C CA . LEU B 1 65 ? -6.734 -7.383 -11.773 1 94.25 65 LEU B CA 1
ATOM 1049 C C . LEU B 1 65 ? -6.387 -7.402 -13.258 1 94.25 65 LEU B C 1
ATOM 1051 O O . LEU B 1 65 ? -6.652 -8.391 -13.945 1 94.25 65 LEU B O 1
ATOM 1055 N N . THR B 1 66 ? -5.793 -6.344 -13.711 1 96 66 THR B N 1
ATOM 1056 C CA . THR B 1 66 ? -5.406 -6.23 -15.117 1 96 66 THR B CA 1
ATOM 1057 C C . THR B 1 66 ? -3.893 -6.332 -15.266 1 96 66 THR B C 1
ATOM 1059 O O . THR B 1 66 ? -3.398 -6.781 -16.297 1 96 66 THR B O 1
ATOM 1062 N N . ARG B 1 67 ? -3.221 -5.906 -14.227 1 97.06 67 ARG B N 1
ATOM 1063 C CA . ARG B 1 67 ? -1.764 -5.93 -14.297 1 97.06 67 ARG B CA 1
ATOM 1064 C C . ARG B 1 67 ? -1.165 -6.391 -12.969 1 97.06 67 ARG B C 1
ATOM 1066 O O . ARG B 1 67 ? -1.483 -5.84 -11.914 1 97.06 67 ARG B O 1
ATOM 1073 N N . LEU B 1 68 ? -0.435 -7.406 -13.039 1 94.88 68 LEU B N 1
ATOM 1074 C CA . LEU B 1 68 ? 0.349 -7.922 -11.922 1 94.88 68 LEU B CA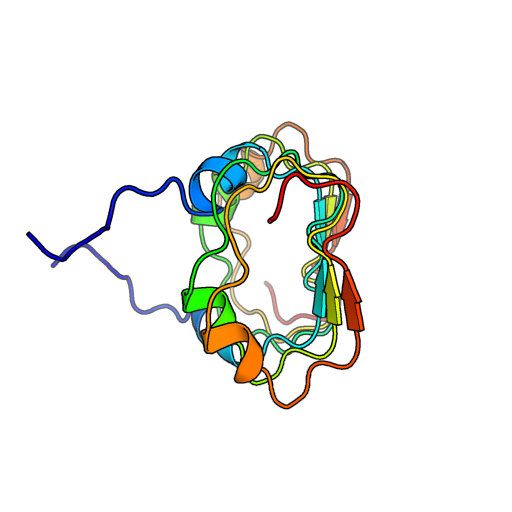 1
ATOM 1075 C C . LEU B 1 68 ? 1.831 -7.98 -12.281 1 94.88 68 LEU B C 1
ATOM 1077 O O . LEU B 1 68 ? 2.205 -8.539 -13.312 1 94.88 68 LEU B O 1
ATOM 1081 N N . ASP B 1 69 ? 2.594 -7.277 -11.461 1 96.88 69 ASP B N 1
ATOM 1082 C CA . ASP B 1 69 ? 4.039 -7.359 -11.656 1 96.88 69 ASP B CA 1
ATOM 1083 C C . ASP B 1 69 ? 4.727 -7.898 -10.406 1 96.88 69 ASP B C 1
ATOM 1085 O O . ASP B 1 69 ? 4.734 -7.242 -9.359 1 96.88 69 ASP B O 1
ATOM 1089 N N . ILE B 1 70 ? 5.242 -9.031 -10.5 1 95.06 70 ILE B N 1
ATOM 1090 C CA . ILE B 1 70 ? 5.934 -9.656 -9.375 1 95.06 70 ILE B CA 1
ATOM 1091 C C . ILE B 1 70 ? 7.398 -9.898 -9.734 1 95.06 70 ILE B C 1
ATOM 1093 O O . ILE B 1 70 ? 8.094 -10.656 -9.062 1 95.06 70 ILE B O 1
ATOM 1097 N N . SER B 1 71 ? 7.82 -9.242 -10.828 1 96.81 71 SER B N 1
ATOM 1098 C CA . SER B 1 71 ? 9.156 -9.492 -11.352 1 96.81 71 SER B CA 1
ATOM 1099 C C . SER B 1 71 ? 10.234 -9.023 -10.375 1 96.81 71 SER B C 1
ATOM 1101 O O . SER B 1 71 ? 9.953 -8.25 -9.461 1 96.81 71 SER B O 1
ATOM 1103 N N . SER B 1 72 ? 11.5 -9.547 -10.539 1 97.44 72 SER B N 1
ATOM 1104 C CA . SER B 1 72 ? 12.648 -9.18 -9.711 1 97.44 72 SER B CA 1
ATOM 1105 C C . SER B 1 72 ? 12.391 -9.5 -8.242 1 97.44 72 SER B C 1
ATOM 1107 O O . SER B 1 72 ? 12.586 -8.648 -7.375 1 97.44 72 SER B O 1
ATOM 1109 N N . ASN B 1 73 ? 11.914 -10.68 -8.086 1 96.31 73 ASN B N 1
ATOM 1110 C CA . ASN B 1 73 ? 11.719 -11.344 -6.801 1 96.31 73 ASN B CA 1
ATOM 1111 C C . ASN B 1 73 ? 12.273 -12.766 -6.816 1 96.31 73 ASN B C 1
ATOM 1113 O O . ASN B 1 73 ? 13.047 -13.125 -7.707 1 96.31 73 ASN B O 1
ATOM 1117 N N . TYR B 1 74 ? 11.977 -13.461 -5.645 1 95.44 74 TYR B N 1
ATOM 1118 C CA . TYR B 1 74 ? 12.445 -14.844 -5.559 1 95.44 74 TYR B CA 1
ATOM 1119 C C . TYR B 1 74 ? 11.266 -15.805 -5.41 1 95.44 74 TYR B C 1
ATOM 1121 O O . TYR B 1 74 ? 11.352 -16.781 -4.664 1 95.44 74 TYR B O 1
ATOM 1129 N N . LEU B 1 75 ? 10.203 -15.445 -6.098 1 91.31 75 LEU B N 1
ATOM 1130 C CA . LEU B 1 75 ? 9 -16.266 -6.035 1 91.31 75 LEU B CA 1
ATOM 1131 C C . LEU B 1 75 ? 9.164 -17.531 -6.875 1 91.31 75 LEU B C 1
ATOM 1133 O O . LEU B 1 75 ? 9.977 -17.562 -7.805 1 91.31 75 LEU B O 1
ATOM 1137 N N . ILE B 1 76 ? 8.469 -18.609 -6.453 1 85.12 76 ILE B N 1
ATOM 1138 C CA . ILE B 1 76 ? 8.555 -19.875 -7.152 1 85.12 76 ILE B CA 1
ATOM 1139 C C . ILE B 1 76 ? 7.34 -20.062 -8.062 1 85.12 76 ILE B C 1
ATOM 1141 O O . ILE B 1 76 ? 6.273 -19.5 -7.797 1 85.12 76 ILE B O 1
#

InterPro domains:
  IPR001611 Leucine-rich repeat [PF13855] (16-75)
  IPR032675 Leucine-rich repeat domain superfamily [G3DSA:3.80.10.10] (1-76)
  IPR052592 LRR Receptor-like Kinase [PTHR48054] (12-75)

Secondary structure (DSSP, 8-state):
------S-BGGGGGGG--EEE-TTS--EEEPPGGGGG-TT-SEEE--SSEEEE---GGGGG-TT--EEE--SSEE-/------S-BGGGGGGG--EEE-TTS--EEEPPGGGGG-TT-SEEE--SSEEEE---GGGGG-TT--EEE--SSEE-